Protein AF-A0A661G4F9-F1 (afdb_monomer_lite)

Secondary structure (DSSP, 8-state):
-----HHHHHHHHHHHHHHHHHHHHHHHHTT-SS-EETTEEHHHHHHHHHHHHHHHHHHHHHHHHHHHHHHHHHHT-SSSHHHHHHHHHHHHHHHHHHHHHHHHHHHHHHH-TTEETTEEHHHHTT-----

Radius of gyration: 23.86 Å; chains: 1; bounding box: 44×55×54 Å

Sequence (131 aa):
MKKLELHWQILIAILLAGVSGWLVNKSIASGVEDPSFLGISIVGAFEYIGSLFLNALKMIIVPLIMSSIIIGVAGIGSGGNLGKLGGRTMMFYVATTLTATMVGLLLINIIGPGYVDGVPAGDMLALDSSG

Structure (mmCIF, N/CA/C/O backbone):
data_AF-A0A661G4F9-F1
#
_entry.id   AF-A0A661G4F9-F1
#
loop_
_atom_site.group_PDB
_atom_site.id
_atom_site.type_symbol
_atom_site.label_atom_id
_atom_site.label_alt_id
_atom_site.label_comp_id
_atom_site.label_asym_id
_atom_site.label_entity_id
_atom_site.label_seq_id
_atom_site.pdbx_PDB_ins_code
_atom_site.Cartn_x
_atom_site.Cartn_y
_atom_site.Cartn_z
_atom_site.occupancy
_atom_site.B_iso_or_equiv
_atom_site.auth_seq_id
_atom_site.auth_comp_id
_atom_site.auth_asym_id
_atom_site.auth_atom_id
_atom_site.pdbx_PDB_model_num
ATOM 1 N N . MET A 1 1 ? -7.742 29.391 -13.770 1.00 62.41 1 MET A N 1
ATOM 2 C CA . MET A 1 1 ? -7.066 28.075 -13.711 1.00 62.41 1 MET A CA 1
ATOM 3 C C . MET A 1 1 ? -8.084 27.064 -13.202 1.00 62.41 1 MET A C 1
ATOM 5 O O . MET A 1 1 ? -8.592 27.262 -12.106 1.00 62.41 1 MET A O 1
ATOM 9 N N . LYS A 1 2 ? -8.501 26.080 -14.013 1.00 67.88 2 LYS A N 1
ATOM 10 C CA . LYS A 1 2 ? -9.516 25.100 -13.586 1.00 67.88 2 LYS A CA 1
ATOM 11 C C . LYS A 1 2 ? -8.897 24.186 -12.521 1.00 67.88 2 LYS A C 1
ATOM 13 O O . LYS A 1 2 ? -7.898 23.530 -12.794 1.00 67.88 2 LYS A O 1
ATOM 18 N N . LYS A 1 3 ? -9.458 24.191 -11.309 1.00 80.31 3 LYS A N 1
ATOM 19 C CA . LYS A 1 3 ? -9.047 23.325 -10.199 1.00 80.31 3 LYS A CA 1
ATOM 20 C C . LYS A 1 3 ? -9.499 21.901 -10.529 1.00 80.31 3 LYS A C 1
ATOM 22 O O . LYS A 1 3 ? -10.696 21.651 -10.607 1.00 80.31 3 LYS A O 1
ATOM 27 N N . LEU A 1 4 ? -8.553 21.010 -10.810 1.00 83.62 4 LEU A N 1
ATOM 28 C CA . LEU A 1 4 ? -8.844 19.591 -11.010 1.00 83.62 4 LEU A CA 1
ATOM 29 C C . LEU A 1 4 ? -9.043 18.919 -9.650 1.00 83.62 4 LEU A C 1
ATOM 31 O O . LEU A 1 4 ? -8.298 19.202 -8.711 1.00 83.62 4 LEU A O 1
ATOM 35 N N . GLU A 1 5 ? -10.031 18.033 -9.565 1.00 93.00 5 GLU A N 1
ATOM 36 C CA . GLU A 1 5 ? -10.315 17.242 -8.368 1.00 93.00 5 GLU A CA 1
ATOM 37 C C . GLU A 1 5 ? -9.172 16.265 -8.044 1.00 93.00 5 GLU A C 1
ATOM 39 O O . GLU A 1 5 ? -8.484 15.765 -8.938 1.00 93.00 5 GLU A O 1
ATOM 44 N N . LEU A 1 6 ? -8.977 15.961 -6.756 1.00 91.31 6 LEU A N 1
ATOM 45 C CA . LEU A 1 6 ? -7.810 15.203 -6.279 1.00 91.31 6 LEU A CA 1
ATOM 46 C C . LEU A 1 6 ? -7.742 13.773 -6.846 1.00 91.31 6 LEU A C 1
ATOM 48 O O . LEU A 1 6 ? -6.663 13.288 -7.172 1.00 91.31 6 LEU A O 1
ATOM 52 N N . HIS A 1 7 ? -8.885 13.106 -7.031 1.00 92.12 7 HIS A N 1
ATOM 53 C CA . HIS A 1 7 ? -8.922 11.758 -7.611 1.00 92.12 7 HIS A CA 1
ATOM 54 C C . HIS A 1 7 ? -8.419 11.739 -9.064 1.00 92.12 7 HIS A C 1
ATOM 56 O O . HIS A 1 7 ? -7.718 10.809 -9.461 1.00 92.12 7 HIS A O 1
ATOM 62 N N . TRP A 1 8 ? -8.702 12.795 -9.835 1.00 94.62 8 TRP A N 1
ATOM 63 C CA . TRP A 1 8 ? -8.174 12.953 -11.191 1.00 94.62 8 TRP A CA 1
ATOM 64 C C . TRP A 1 8 ? -6.669 13.193 -11.192 1.00 94.62 8 TRP A C 1
ATOM 66 O O . TRP A 1 8 ? -5.967 12.654 -12.042 1.00 94.62 8 TRP A O 1
ATOM 76 N N . GLN A 1 9 ? -6.158 13.948 -10.219 1.00 93.12 9 GLN A N 1
ATOM 77 C CA . GLN A 1 9 ? -4.717 14.156 -10.076 1.00 93.12 9 GLN A CA 1
ATOM 78 C C . GLN A 1 9 ? -3.985 12.839 -9.789 1.00 93.12 9 GLN A C 1
ATOM 80 O O . GLN A 1 9 ? -2.962 12.568 -10.412 1.00 93.12 9 GLN A O 1
ATOM 85 N N . ILE A 1 10 ? -4.534 11.994 -8.909 1.00 93.88 10 ILE A N 1
ATOM 86 C CA . ILE A 1 10 ? -3.953 10.683 -8.583 1.00 93.88 10 ILE A CA 1
ATOM 87 C C . ILE A 1 10 ? -3.981 9.754 -9.802 1.00 93.88 10 ILE A C 1
ATOM 89 O O . ILE A 1 10 ? -2.974 9.121 -10.110 1.00 93.88 10 ILE A O 1
ATOM 93 N N . LEU A 1 11 ? -5.100 9.699 -10.529 1.00 94.69 11 LEU A N 1
ATOM 94 C CA . LEU A 1 11 ? -5.222 8.852 -11.718 1.00 94.69 11 LEU A CA 1
ATOM 95 C C . LEU A 1 11 ? -4.211 9.256 -12.800 1.00 94.69 11 LEU A C 1
ATOM 97 O O . LEU A 1 11 ? -3.514 8.400 -13.345 1.00 94.69 11 LEU A O 1
ATOM 101 N N . ILE A 1 12 ? -4.076 10.560 -13.066 1.00 94.94 12 ILE A N 1
ATOM 102 C CA . ILE A 1 12 ? -3.086 11.086 -14.017 1.00 94.94 12 ILE A CA 1
ATOM 103 C C . ILE A 1 12 ? -1.661 10.768 -13.545 1.00 94.94 12 ILE A C 1
ATOM 105 O O . ILE A 1 12 ? -0.840 10.347 -14.355 1.00 94.94 12 ILE A O 1
ATOM 109 N N . ALA A 1 13 ? -1.364 10.910 -12.249 1.00 92.81 13 ALA A N 1
ATOM 110 C CA . ALA A 1 13 ? -0.048 10.591 -11.699 1.00 92.81 13 ALA A CA 1
ATOM 111 C C . ALA A 1 13 ? 0.315 9.106 -11.866 1.00 92.81 13 ALA A C 1
ATOM 113 O O . ALA A 1 13 ? 1.437 8.805 -12.262 1.00 92.81 13 ALA A O 1
ATOM 114 N N . ILE A 1 14 ? -0.626 8.184 -11.632 1.00 94.81 14 ILE A N 1
ATOM 115 C CA . ILE A 1 14 ? -0.410 6.739 -11.822 1.00 94.81 14 ILE A CA 1
ATOM 116 C C . ILE A 1 14 ? -0.136 6.419 -13.296 1.00 94.81 14 ILE A C 1
ATOM 118 O O . ILE A 1 14 ? 0.800 5.679 -13.600 1.00 94.81 14 ILE A O 1
ATOM 122 N N . LEU A 1 15 ? -0.906 7.006 -14.219 1.00 95.88 15 LEU A N 1
ATOM 123 C CA . LEU A 1 15 ? -0.675 6.829 -15.655 1.00 95.88 15 LEU A CA 1
ATOM 124 C C . LEU A 1 15 ? 0.696 7.366 -16.079 1.00 95.88 15 LEU A C 1
ATOM 126 O O . LEU A 1 15 ? 1.445 6.667 -16.759 1.00 95.88 15 LEU A O 1
ATOM 130 N N . LEU A 1 16 ? 1.051 8.579 -15.647 1.00 94.81 16 LEU A N 1
ATOM 131 C CA . LEU A 1 16 ? 2.352 9.177 -15.943 1.00 94.81 16 LEU A CA 1
ATOM 132 C C . LEU A 1 16 ? 3.505 8.369 -15.339 1.00 94.81 16 LEU A C 1
ATOM 134 O O . LEU A 1 16 ? 4.524 8.198 -16.005 1.00 94.81 16 LEU A O 1
ATOM 138 N N . ALA A 1 17 ? 3.349 7.838 -14.125 1.00 92.12 17 ALA A N 1
ATOM 139 C CA . ALA A 1 17 ? 4.338 6.967 -13.496 1.00 92.12 17 ALA A CA 1
ATOM 140 C C . ALA A 1 17 ? 4.547 5.676 -14.302 1.00 92.12 17 ALA A C 1
ATOM 142 O O . ALA A 1 17 ? 5.689 5.307 -14.564 1.00 92.12 17 ALA A O 1
ATOM 143 N N . GLY A 1 18 ? 3.468 5.035 -14.766 1.00 94.06 18 GLY A N 1
ATOM 144 C CA . GLY A 1 18 ? 3.547 3.852 -15.628 1.00 94.06 18 GLY A CA 1
ATOM 145 C C . GLY A 1 18 ? 4.258 4.129 -16.956 1.00 94.06 18 GLY A C 1
ATOM 146 O O . GLY A 1 18 ? 5.156 3.385 -17.344 1.00 94.06 18 GLY A O 1
ATOM 147 N N . VAL A 1 19 ? 3.920 5.240 -17.622 1.00 94.19 19 VAL A N 1
ATOM 148 C CA . VAL A 1 19 ? 4.582 5.666 -18.871 1.00 94.19 19 VAL A CA 1
ATOM 149 C C . VAL A 1 19 ? 6.062 5.974 -18.635 1.00 94.19 19 VAL A C 1
ATOM 151 O O . VAL A 1 19 ? 6.914 5.527 -19.400 1.00 94.19 19 VAL A O 1
ATOM 154 N N . SER A 1 20 ? 6.380 6.700 -17.563 1.00 90.00 20 SER A N 1
ATOM 155 C CA . SER A 1 20 ? 7.757 7.078 -17.225 1.00 90.00 20 SER A CA 1
ATOM 156 C C . SER A 1 20 ? 8.603 5.853 -16.869 1.00 90.00 20 SER A C 1
ATOM 158 O O . SER A 1 20 ? 9.720 5.720 -17.362 1.00 90.00 20 SER A O 1
ATOM 160 N N . GLY A 1 21 ? 8.056 4.917 -16.085 1.00 90.06 21 GLY A N 1
ATOM 161 C CA . GLY A 1 21 ? 8.710 3.649 -15.756 1.00 90.06 21 GLY A CA 1
ATOM 162 C C . GLY A 1 21 ? 8.956 2.780 -16.988 1.00 90.06 21 GLY A C 1
ATOM 163 O O . GLY A 1 21 ? 10.044 2.235 -17.151 1.00 90.06 21 GLY A O 1
ATOM 164 N N . TRP A 1 22 ? 7.990 2.711 -17.908 1.00 89.88 22 TRP A N 1
ATOM 165 C CA . TRP A 1 22 ? 8.153 1.986 -19.169 1.00 89.88 22 TRP A CA 1
ATOM 166 C C . TRP A 1 22 ? 9.251 2.587 -20.062 1.00 89.88 22 TRP A C 1
ATOM 168 O O . TRP A 1 22 ? 10.069 1.845 -20.610 1.00 89.88 22 TRP A O 1
ATOM 178 N N . LEU A 1 23 ? 9.318 3.920 -20.173 1.00 88.44 23 LEU A N 1
ATOM 179 C CA . LEU A 1 23 ? 10.369 4.612 -20.930 1.00 88.44 23 LEU A CA 1
ATOM 180 C C . LEU A 1 23 ? 11.764 4.352 -20.346 1.00 88.44 23 LEU A C 1
ATOM 182 O O . LEU A 1 23 ? 12.681 4.010 -21.092 1.00 88.44 23 LEU A O 1
ATOM 186 N N . VAL A 1 24 ? 11.908 4.461 -19.021 1.00 86.75 24 VAL A N 1
ATOM 187 C CA . VAL A 1 24 ? 13.175 4.195 -18.320 1.00 86.75 24 VAL A CA 1
ATOM 188 C C . VAL A 1 24 ? 13.589 2.728 -18.478 1.00 86.75 24 VAL A C 1
ATOM 190 O O . VAL A 1 24 ? 14.738 2.447 -18.823 1.00 86.75 24 VAL A O 1
ATOM 193 N N . ASN A 1 25 ? 12.651 1.787 -18.345 1.00 85.31 25 ASN A N 1
ATOM 194 C CA . ASN A 1 25 ? 12.914 0.362 -18.557 1.00 85.31 25 ASN A CA 1
ATOM 195 C C . ASN A 1 25 ? 13.405 0.068 -19.985 1.00 85.31 25 ASN A C 1
ATOM 197 O O . ASN A 1 25 ? 14.342 -0.703 -20.171 1.00 85.31 25 ASN A O 1
ATOM 201 N N . LYS A 1 26 ? 12.830 0.727 -21.002 1.00 83.88 26 LYS A N 1
ATOM 202 C CA . LYS A 1 26 ? 13.291 0.585 -22.390 1.00 83.88 26 LYS A CA 1
ATOM 203 C C . LYS A 1 26 ? 14.727 1.087 -22.576 1.00 83.88 26 LYS A C 1
ATOM 205 O O . LYS A 1 26 ? 15.482 0.450 -23.303 1.00 83.88 26 LYS A O 1
ATOM 210 N N . SER A 1 27 ? 15.110 2.192 -21.927 1.00 78.12 27 SER A N 1
ATOM 211 C CA . SER A 1 27 ? 16.489 2.700 -21.998 1.00 78.12 27 SER A CA 1
ATOM 212 C C . SER A 1 27 ? 17.510 1.771 -21.331 1.00 78.12 27 SER A C 1
ATOM 214 O O . SER A 1 27 ? 18.579 1.544 -21.894 1.00 78.12 27 SER A O 1
ATOM 216 N N . ILE A 1 28 ? 17.153 1.158 -20.199 1.00 76.62 28 ILE A N 1
ATOM 217 C CA . ILE A 1 28 ? 17.993 0.158 -19.520 1.00 76.62 28 ILE A CA 1
ATOM 218 C C . ILE A 1 28 ? 18.129 -1.102 -20.389 1.00 76.62 28 ILE A C 1
ATOM 220 O O . ILE A 1 28 ? 19.234 -1.583 -20.623 1.00 76.62 28 ILE A O 1
ATOM 224 N N . ALA A 1 29 ? 17.021 -1.588 -20.961 1.00 73.50 29 ALA A N 1
ATOM 225 C CA . ALA A 1 29 ? 17.009 -2.770 -21.828 1.00 73.50 29 ALA A CA 1
ATOM 226 C C . ALA A 1 29 ? 17.844 -2.611 -23.116 1.00 73.50 29 ALA A C 1
ATOM 228 O O . ALA A 1 29 ? 18.269 -3.607 -23.695 1.00 73.50 29 ALA A O 1
ATOM 229 N N . SER A 1 30 ? 18.105 -1.379 -23.566 1.00 71.62 30 SER A N 1
ATOM 230 C CA . SER A 1 30 ? 18.994 -1.091 -24.702 1.00 71.62 30 SER A CA 1
ATOM 231 C C . SER A 1 30 ? 20.495 -1.081 -24.363 1.00 71.62 30 SER A C 1
ATOM 233 O O . SER A 1 30 ? 21.297 -0.714 -25.218 1.00 71.62 30 SER A O 1
ATOM 235 N N . GLY A 1 31 ? 20.883 -1.491 -23.149 1.00 66.88 31 GLY A N 1
ATOM 236 C CA . GLY A 1 31 ? 22.285 -1.605 -22.729 1.00 66.88 31 GLY A CA 1
ATOM 237 C C . GLY A 1 31 ? 22.876 -0.330 -22.120 1.00 66.88 31 GLY A C 1
ATOM 238 O O . GLY A 1 31 ? 24.093 -0.222 -22.006 1.00 66.88 31 GLY A O 1
ATOM 239 N N . VAL A 1 32 ? 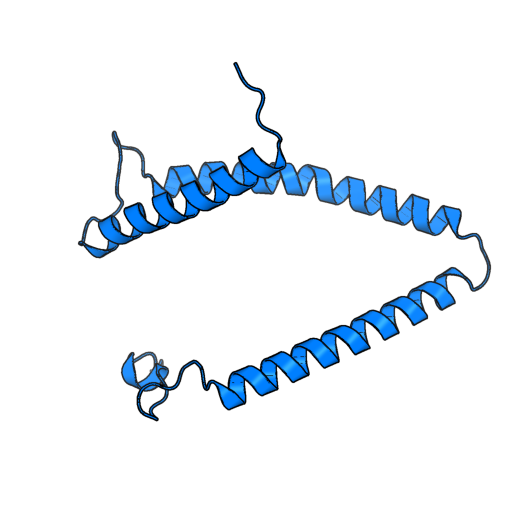22.038 0.641 -21.738 1.00 71.62 32 VAL A N 1
ATOM 240 C CA . VAL A 1 32 ? 22.473 1.802 -20.951 1.00 71.62 32 VAL A CA 1
ATOM 241 C C . VAL A 1 32 ? 22.476 1.393 -19.481 1.00 71.62 32 VAL A C 1
ATOM 243 O O . VAL A 1 32 ? 21.414 1.290 -18.866 1.00 71.62 32 VAL A O 1
ATOM 246 N N . GLU A 1 33 ? 23.663 1.147 -18.929 1.00 62.72 33 GLU A N 1
ATOM 247 C CA . GLU A 1 33 ? 23.848 0.995 -17.484 1.00 62.72 33 GLU A CA 1
ATOM 248 C C . GLU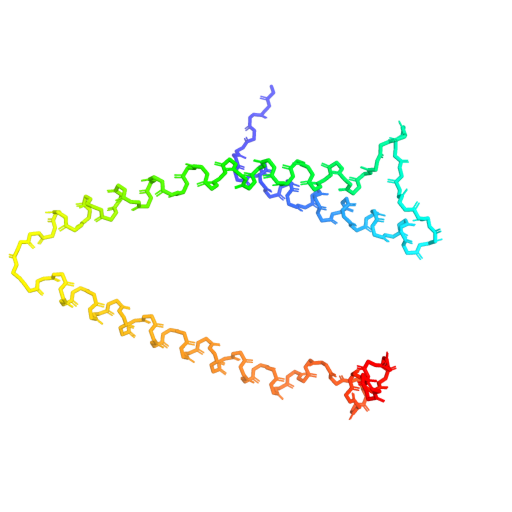 A 1 33 ? 23.512 2.338 -16.818 1.00 62.72 33 GLU A C 1
ATOM 250 O O . GLU A 1 33 ? 24.161 3.348 -17.080 1.00 62.72 33 GLU A O 1
ATOM 255 N N . ASP A 1 34 ? 22.433 2.348 -16.032 1.00 65.50 34 ASP A N 1
ATOM 256 C CA . ASP A 1 34 ? 21.866 3.500 -15.326 1.00 65.50 34 ASP A CA 1
ATOM 257 C C . ASP A 1 34 ? 21.586 4.743 -16.194 1.00 65.50 34 ASP A C 1
ATOM 259 O O . ASP A 1 34 ? 22.452 5.611 -16.355 1.00 65.50 34 ASP A O 1
ATOM 263 N N . PRO A 1 35 ? 20.343 4.926 -16.697 1.00 69.50 35 PRO A N 1
ATOM 264 C CA . PRO A 1 35 ? 19.949 6.168 -17.346 1.00 69.50 35 PRO A CA 1
ATOM 265 C C . PRO A 1 35 ? 20.105 7.316 -16.346 1.00 69.50 35 PRO A C 1
ATOM 267 O O . PRO A 1 35 ? 19.308 7.514 -15.423 1.00 69.50 35 PRO A O 1
ATOM 270 N N . SER A 1 36 ? 21.190 8.056 -16.527 1.00 76.25 36 SER A N 1
ATOM 271 C CA . SER A 1 36 ? 21.542 9.211 -15.729 1.00 76.25 36 SER A CA 1
ATOM 272 C C . SER A 1 36 ? 21.132 10.464 -16.487 1.00 76.25 36 SER A C 1
ATOM 274 O O . SER A 1 36 ? 21.409 10.638 -17.673 1.00 76.25 36 SER A O 1
ATOM 276 N N . PHE A 1 37 ? 20.429 11.351 -15.795 1.00 70.81 37 PHE A N 1
ATOM 277 C CA . PHE A 1 37 ? 20.079 12.664 -16.311 1.00 70.81 37 PHE A CA 1
ATOM 278 C C . PHE A 1 37 ? 20.880 13.690 -15.518 1.00 70.81 37 PHE A C 1
ATOM 280 O O . PHE A 1 37 ? 20.754 13.766 -14.298 1.00 70.81 37 PHE A O 1
ATOM 287 N N . LEU A 1 38 ? 21.748 14.446 -16.200 1.00 68.25 38 LEU A N 1
ATOM 288 C CA . LEU A 1 38 ? 22.610 15.467 -15.580 1.00 68.25 38 LEU A CA 1
ATOM 289 C C . LEU A 1 38 ? 23.512 14.932 -14.443 1.00 68.25 38 LEU A C 1
ATOM 291 O O . LEU A 1 38 ? 23.784 15.642 -13.479 1.00 68.25 38 LEU A O 1
ATOM 295 N N . GLY A 1 39 ? 23.973 13.679 -14.543 1.00 72.69 39 GLY A N 1
ATOM 296 C CA . GLY A 1 39 ? 24.836 13.044 -13.535 1.00 72.69 39 GLY A CA 1
ATOM 297 C C . GLY A 1 39 ? 24.099 12.455 -12.325 1.00 72.69 39 GLY A C 1
ATOM 298 O O . GLY A 1 39 ? 24.746 11.964 -11.405 1.00 72.69 39 GLY A O 1
ATOM 299 N N . ILE A 1 40 ? 22.762 12.473 -12.324 1.00 77.50 40 ILE A N 1
ATOM 300 C CA . ILE A 1 40 ? 21.921 11.863 -11.287 1.00 77.50 40 ILE A CA 1
ATOM 301 C C . ILE A 1 40 ? 21.236 10.624 -11.875 1.00 77.50 40 ILE A C 1
ATOM 303 O O . ILE A 1 40 ? 20.641 10.700 -12.952 1.00 77.50 40 ILE A O 1
ATOM 307 N N . SER A 1 41 ? 21.296 9.490 -11.168 1.00 83.88 41 SER A N 1
ATOM 308 C CA . SER A 1 41 ? 20.547 8.283 -11.543 1.00 83.88 41 SER A CA 1
ATOM 309 C C . SER A 1 41 ? 19.045 8.555 -11.455 1.00 83.88 41 SER A C 1
ATOM 311 O O . SER A 1 41 ? 18.529 8.893 -10.385 1.00 83.88 41 SER A O 1
ATOM 313 N N . ILE A 1 42 ? 18.333 8.405 -12.577 1.00 84.75 42 ILE A N 1
ATOM 314 C CA . ILE A 1 42 ? 16.873 8.568 -12.619 1.00 84.75 42 ILE A CA 1
ATOM 315 C C . ILE A 1 42 ? 16.203 7.531 -11.706 1.00 84.75 42 ILE A C 1
ATOM 317 O O . ILE A 1 42 ? 15.262 7.861 -10.984 1.00 84.75 42 ILE A O 1
ATOM 321 N N . VAL A 1 43 ? 16.729 6.302 -11.689 1.00 86.12 43 VAL A N 1
ATOM 322 C CA . VAL A 1 43 ? 16.244 5.215 -10.827 1.00 86.12 43 VAL A CA 1
ATOM 323 C C . VAL A 1 43 ? 16.425 5.584 -9.354 1.00 86.12 43 VAL A C 1
ATOM 325 O O . VAL A 1 43 ? 15.460 5.546 -8.592 1.00 86.12 43 VAL A O 1
ATOM 328 N N . GLY A 1 44 ? 17.615 6.060 -8.974 1.00 86.75 44 GLY A N 1
ATOM 329 C CA . GLY A 1 44 ? 17.885 6.501 -7.603 1.00 86.75 44 GLY A CA 1
ATOM 330 C C . GLY A 1 44 ? 16.996 7.669 -7.159 1.00 86.75 44 GLY A C 1
ATOM 331 O O . GLY A 1 44 ? 16.526 7.698 -6.022 1.00 86.75 44 GLY A O 1
ATOM 332 N N . ALA A 1 45 ? 16.691 8.611 -8.056 1.00 88.88 45 ALA A N 1
ATOM 333 C CA . ALA A 1 45 ? 15.762 9.702 -7.761 1.00 88.88 45 ALA A CA 1
ATOM 334 C C . ALA A 1 45 ? 14.328 9.196 -7.514 1.00 88.88 45 ALA A C 1
ATOM 336 O O . ALA A 1 45 ? 13.662 9.661 -6.585 1.00 88.88 45 ALA A O 1
ATOM 337 N N . PHE A 1 46 ? 13.854 8.231 -8.308 1.00 90.31 46 PHE A N 1
ATOM 338 C CA . PHE A 1 46 ? 12.535 7.619 -8.123 1.00 90.31 46 PHE A CA 1
ATOM 339 C C . PHE A 1 46 ? 12.442 6.842 -6.810 1.00 90.31 46 PHE A C 1
ATOM 341 O O . PHE A 1 46 ? 11.465 7.005 -6.079 1.00 90.31 46 PHE A O 1
ATOM 348 N N . GLU A 1 47 ? 13.462 6.056 -6.474 1.00 91.50 47 GLU A N 1
ATOM 349 C CA . GLU A 1 47 ? 13.531 5.341 -5.198 1.00 91.50 47 GLU A CA 1
ATOM 350 C C . GLU A 1 47 ? 13.563 6.300 -4.007 1.00 91.50 47 GLU A C 1
ATOM 352 O O . GLU A 1 47 ? 12.851 6.098 -3.020 1.00 91.50 47 GLU A O 1
ATOM 357 N N . TYR A 1 48 ? 14.332 7.386 -4.099 1.00 93.75 48 TYR A N 1
ATOM 358 C CA . TYR A 1 48 ? 14.399 8.390 -3.043 1.00 93.75 48 TYR A CA 1
ATOM 359 C C . TYR A 1 48 ? 13.043 9.073 -2.814 1.00 93.75 48 TYR A C 1
ATOM 361 O O . TYR A 1 48 ? 12.550 9.129 -1.688 1.00 93.75 48 TYR A O 1
ATOM 369 N N . ILE A 1 49 ? 12.378 9.530 -3.879 1.00 94.19 49 ILE A N 1
ATOM 370 C CA . ILE A 1 49 ? 11.052 10.157 -3.769 1.00 94.19 49 ILE A CA 1
ATOM 371 C C . ILE A 1 49 ? 10.006 9.146 -3.274 1.00 94.19 49 ILE A C 1
ATOM 373 O O . ILE A 1 49 ? 9.204 9.463 -2.393 1.00 94.19 49 ILE A O 1
ATOM 377 N N . GLY A 1 50 ? 10.025 7.921 -3.803 1.00 94.00 50 GLY A N 1
ATOM 378 C CA . GLY A 1 50 ? 9.106 6.856 -3.406 1.00 94.00 50 GLY A CA 1
ATOM 379 C C . GLY A 1 50 ? 9.273 6.463 -1.939 1.00 94.00 50 GLY A C 1
ATOM 380 O O . GLY A 1 50 ? 8.288 6.352 -1.210 1.00 94.00 50 GLY A O 1
ATOM 381 N N . SER A 1 51 ? 10.513 6.321 -1.472 1.00 96.31 51 SER A N 1
ATOM 382 C CA . SER A 1 51 ? 10.803 6.009 -0.071 1.00 96.31 51 SER A CA 1
ATOM 383 C C . SER A 1 51 ? 10.386 7.141 0.867 1.00 96.31 51 SER A C 1
ATOM 385 O O . SER A 1 51 ? 9.752 6.863 1.885 1.00 96.31 51 SER A O 1
ATOM 387 N N . LEU A 1 52 ? 10.630 8.409 0.513 1.00 97.25 52 LEU A N 1
ATOM 388 C CA . LEU A 1 52 ? 10.122 9.558 1.269 1.00 97.25 52 LEU A CA 1
ATOM 389 C C . LEU A 1 52 ? 8.592 9.538 1.380 1.00 97.25 52 LEU A C 1
ATOM 391 O O . LEU A 1 52 ? 8.057 9.709 2.477 1.00 97.25 52 LEU A O 1
ATOM 395 N N . PHE A 1 53 ? 7.887 9.278 0.276 1.00 95.69 53 PHE A N 1
ATOM 396 C CA . PHE A 1 53 ? 6.426 9.180 0.269 1.00 95.69 53 PHE A CA 1
ATOM 397 C C . PHE A 1 53 ? 5.919 8.039 1.162 1.00 95.69 53 PHE A C 1
ATOM 399 O O . PHE A 1 53 ? 5.048 8.248 2.009 1.00 95.69 53 PHE A O 1
ATOM 406 N N . LEU A 1 54 ? 6.500 6.841 1.037 1.00 96.31 54 LEU A N 1
ATOM 407 C CA . LEU A 1 54 ? 6.132 5.694 1.868 1.00 96.31 54 LEU A CA 1
ATOM 408 C C . LEU A 1 54 ? 6.450 5.926 3.349 1.00 96.31 54 LEU A C 1
ATOM 410 O O . LEU A 1 54 ? 5.672 5.513 4.207 1.00 96.31 54 LEU A O 1
ATOM 414 N N . ASN A 1 55 ? 7.553 6.604 3.668 1.00 96.94 55 ASN A N 1
ATOM 415 C CA . ASN A 1 55 ? 7.908 6.953 5.042 1.00 96.94 55 ASN A CA 1
ATOM 416 C C . ASN A 1 55 ? 6.918 7.959 5.639 1.00 96.94 55 ASN A C 1
ATOM 418 O O . ASN A 1 55 ? 6.487 7.779 6.778 1.00 96.94 55 ASN A O 1
ATOM 422 N N . ALA A 1 56 ? 6.487 8.958 4.863 1.00 96.75 56 ALA A N 1
ATOM 423 C CA . ALA A 1 56 ? 5.448 9.894 5.282 1.00 96.75 56 ALA A CA 1
ATOM 424 C C . ALA A 1 56 ? 4.111 9.182 5.558 1.00 96.75 56 ALA A C 1
ATOM 426 O O . ALA A 1 56 ? 3.489 9.426 6.592 1.00 96.75 56 ALA A O 1
ATOM 427 N N . LEU A 1 57 ? 3.697 8.243 4.693 1.00 96.56 57 LEU A N 1
ATOM 428 C CA . LEU A 1 57 ? 2.509 7.418 4.939 1.00 96.56 57 LEU A CA 1
ATOM 429 C C . LEU A 1 57 ? 2.661 6.567 6.206 1.00 96.56 57 LEU A C 1
ATOM 431 O O . LEU A 1 57 ? 1.774 6.571 7.056 1.00 96.56 57 LEU A O 1
ATOM 435 N N . LYS A 1 58 ? 3.793 5.874 6.376 1.00 94.38 58 LYS A N 1
ATOM 436 C CA . LYS A 1 58 ? 4.061 5.036 7.557 1.00 94.38 58 LYS A CA 1
ATOM 437 C C . LYS A 1 58 ? 4.038 5.837 8.861 1.00 94.38 58 LYS A C 1
ATOM 439 O O . LYS A 1 58 ? 3.482 5.352 9.845 1.00 94.38 58 LYS A O 1
ATOM 444 N N . MET A 1 59 ? 4.575 7.060 8.858 1.00 97.31 59 MET A N 1
ATOM 445 C CA . MET A 1 59 ? 4.563 7.967 10.014 1.00 97.31 59 MET A CA 1
ATOM 446 C C . MET A 1 59 ? 3.139 8.292 10.482 1.00 97.31 59 MET A C 1
ATOM 448 O O . MET A 1 59 ? 2.904 8.457 11.675 1.00 97.31 59 MET A O 1
ATOM 452 N N . ILE A 1 60 ? 2.188 8.356 9.549 1.00 97.25 60 ILE A N 1
ATOM 453 C CA . ILE A 1 60 ? 0.780 8.643 9.827 1.00 97.25 60 ILE A CA 1
ATOM 454 C C . ILE A 1 60 ? 0.017 7.365 10.208 1.00 97.25 60 ILE A C 1
ATOM 456 O O . ILE A 1 60 ? -0.767 7.365 11.154 1.00 97.25 60 ILE A O 1
ATOM 460 N N . ILE A 1 61 ? 0.250 6.260 9.495 1.00 97.38 61 ILE A N 1
ATOM 461 C CA . ILE A 1 61 ? -0.521 5.016 9.633 1.00 97.38 61 ILE A CA 1
ATOM 462 C C . ILE A 1 61 ? -0.418 4.432 11.048 1.00 97.38 61 ILE A C 1
ATOM 464 O O . ILE A 1 61 ? -1.440 4.082 11.636 1.00 97.38 61 ILE A O 1
ATOM 468 N N . VAL A 1 62 ? 0.791 4.343 11.610 1.00 95.94 62 VAL A N 1
ATOM 469 C CA . VAL A 1 62 ? 1.016 3.704 12.919 1.00 95.94 62 VAL A CA 1
ATOM 470 C C . VAL A 1 62 ? 0.225 4.381 14.053 1.00 95.94 62 VAL A C 1
ATOM 472 O O . VAL A 1 62 ? -0.560 3.688 14.707 1.00 95.94 62 VAL A O 1
ATOM 475 N N . PRO A 1 63 ? 0.359 5.702 14.300 1.00 95.31 63 PRO A N 1
ATOM 476 C CA . PRO A 1 63 ? -0.391 6.358 15.369 1.00 95.31 63 PRO A CA 1
ATOM 477 C C . PRO A 1 63 ? -1.902 6.358 15.113 1.00 95.31 63 PRO A C 1
ATOM 479 O O . PRO A 1 63 ? -2.671 6.136 16.048 1.00 95.31 63 PRO A O 1
ATOM 482 N N . LEU A 1 64 ? -2.346 6.535 13.862 1.00 97.19 64 LEU A N 1
ATOM 483 C CA . LEU A 1 64 ? -3.776 6.540 13.542 1.00 97.19 64 LEU A CA 1
ATOM 484 C C . LEU A 1 64 ? -4.445 5.187 13.795 1.00 97.19 64 LEU A C 1
ATOM 486 O O . LEU A 1 64 ? -5.538 5.155 14.359 1.00 97.19 64 LEU A O 1
ATOM 490 N N . ILE A 1 65 ? -3.800 4.075 13.424 1.00 97.00 65 ILE A N 1
ATOM 491 C CA . ILE A 1 65 ? -4.335 2.731 13.683 1.00 97.00 65 ILE A CA 1
ATOM 492 C C . ILE A 1 65 ? -4.450 2.494 15.189 1.00 97.00 65 ILE A C 1
ATOM 494 O O . ILE A 1 65 ? -5.498 2.049 15.654 1.00 97.00 65 ILE A O 1
ATOM 498 N N . MET A 1 66 ? -3.413 2.836 15.958 1.00 97.50 66 MET A N 1
ATOM 499 C CA . MET A 1 66 ? -3.430 2.658 17.412 1.00 97.50 66 MET A CA 1
ATOM 500 C C . MET A 1 66 ? -4.563 3.451 18.063 1.00 97.50 66 MET A C 1
ATOM 502 O O . MET A 1 66 ? -5.368 2.878 18.797 1.00 97.50 66 MET A O 1
ATOM 506 N N . SER A 1 67 ? -4.685 4.745 17.756 1.00 96.69 67 SER A N 1
ATOM 507 C CA . SER A 1 67 ? -5.772 5.572 18.287 1.00 96.69 67 SER A CA 1
ATOM 508 C C . SER A 1 67 ? -7.149 5.068 17.849 1.00 96.69 67 SER A C 1
ATOM 510 O O . SER A 1 67 ? -8.063 5.013 18.669 1.00 96.69 67 SER A O 1
ATOM 512 N N . SER A 1 68 ? -7.300 4.650 16.589 1.00 95.88 68 SER A N 1
ATOM 513 C CA . SER A 1 68 ? -8.560 4.119 16.061 1.00 95.88 68 SER A CA 1
ATOM 514 C C . SER A 1 68 ? -8.990 2.832 16.769 1.00 95.88 68 SER A C 1
ATOM 516 O O . SER A 1 68 ? -10.147 2.725 17.175 1.00 95.88 68 SER A O 1
ATOM 518 N N . ILE A 1 69 ? -8.065 1.891 16.991 1.00 94.31 69 ILE A N 1
ATOM 519 C CA . ILE A 1 69 ? -8.347 0.644 17.712 1.00 94.31 69 ILE A CA 1
ATOM 520 C C . ILE A 1 69 ? -8.694 0.937 19.173 1.00 94.31 69 ILE A C 1
ATOM 522 O O . ILE A 1 69 ? -9.688 0.410 19.665 1.00 94.31 69 ILE A O 1
ATOM 526 N N . ILE A 1 70 ? -7.925 1.791 19.861 1.00 93.25 70 ILE A N 1
ATOM 527 C CA . ILE A 1 70 ? -8.173 2.129 21.273 1.00 93.25 70 ILE A CA 1
ATOM 528 C C . ILE A 1 70 ? -9.568 2.738 21.443 1.00 93.25 70 ILE A C 1
ATOM 530 O O . ILE A 1 70 ? -10.344 2.262 22.270 1.00 93.25 70 ILE A O 1
ATOM 534 N N . ILE A 1 71 ? -9.912 3.750 20.639 1.00 93.62 71 ILE A N 1
ATOM 535 C CA . ILE A 1 71 ? -11.225 4.409 20.698 1.00 93.62 71 ILE A CA 1
ATOM 536 C C . ILE A 1 71 ? -12.336 3.431 20.297 1.00 93.62 71 ILE A C 1
ATOM 538 O O . ILE A 1 71 ? -13.375 3.377 20.954 1.00 93.62 71 ILE A O 1
ATOM 542 N N . GLY A 1 72 ? -12.109 2.621 19.259 1.00 90.94 72 GLY A N 1
ATOM 543 C CA . GLY A 1 72 ? -13.069 1.626 18.789 1.00 90.94 72 GLY A CA 1
ATOM 544 C C . GLY A 1 72 ? -13.391 0.570 19.846 1.00 90.94 72 GLY A C 1
ATOM 545 O O . GLY A 1 72 ? -14.558 0.273 20.087 1.00 90.94 72 GLY A O 1
ATOM 546 N N . VAL A 1 73 ? -12.373 0.043 20.530 1.00 88.31 73 VAL A N 1
ATOM 547 C CA . VAL A 1 73 ? -12.549 -0.939 21.608 1.00 88.31 73 VAL A CA 1
ATOM 548 C C . VAL A 1 73 ? -13.180 -0.296 22.844 1.00 88.31 73 VAL A C 1
ATOM 550 O O . VAL A 1 73 ? -14.090 -0.884 23.427 1.00 88.31 73 VAL A O 1
ATOM 553 N N . ALA A 1 74 ? -12.760 0.917 23.220 1.00 89.56 74 ALA A N 1
ATOM 554 C CA . ALA A 1 74 ? -13.336 1.643 24.352 1.00 89.56 74 ALA A CA 1
ATOM 555 C C . ALA A 1 74 ? -14.832 1.958 24.152 1.00 89.56 74 ALA A C 1
ATOM 557 O O . ALA A 1 74 ? -15.603 1.891 25.108 1.00 89.56 74 ALA A O 1
ATOM 558 N N . GLY A 1 75 ? -15.260 2.249 22.917 1.00 86.12 75 GLY A N 1
ATOM 559 C CA . GLY A 1 75 ? -16.652 2.571 22.586 1.00 86.12 75 GLY A CA 1
ATOM 560 C C . GLY A 1 75 ? -17.623 1.381 22.587 1.00 86.12 75 GLY A C 1
ATOM 561 O O . GLY A 1 75 ? -18.822 1.582 22.750 1.00 86.12 75 GLY A O 1
ATOM 562 N N . ILE A 1 76 ? -17.136 0.144 22.434 1.00 84.75 76 ILE A N 1
ATOM 563 C CA . ILE A 1 76 ? -17.975 -1.072 22.364 1.00 84.75 76 ILE A CA 1
ATOM 564 C C . ILE A 1 76 ? -18.489 -1.524 23.754 1.00 84.75 76 ILE A C 1
ATOM 566 O O . ILE A 1 76 ? -19.456 -2.286 23.836 1.00 84.75 76 ILE A O 1
ATOM 570 N N . GLY A 1 77 ? -17.900 -1.018 24.846 1.00 70.88 77 GLY A N 1
ATOM 571 C CA . GLY A 1 77 ? -18.296 -1.325 26.228 1.00 70.88 77 GLY A CA 1
ATOM 572 C C . GLY A 1 77 ? -17.873 -2.722 26.719 1.00 70.88 77 GLY A C 1
ATOM 573 O O . GLY A 1 77 ? -17.479 -3.595 25.942 1.00 70.88 77 GLY A O 1
ATOM 574 N N . SER A 1 78 ? -17.929 -2.948 28.038 1.00 72.75 78 SER A N 1
ATOM 575 C CA . SER A 1 78 ? -17.587 -4.237 28.656 1.00 72.75 78 SER A CA 1
ATOM 576 C C . SER A 1 78 ? -18.746 -5.242 28.574 1.00 72.75 78 SER A C 1
ATOM 578 O O . SER A 1 78 ? -19.907 -4.903 28.786 1.00 72.75 78 SER A O 1
ATOM 580 N N . GLY A 1 79 ? -18.413 -6.506 28.276 1.00 62.34 79 GLY A N 1
ATOM 581 C CA . GLY A 1 79 ? -19.344 -7.643 28.305 1.00 62.34 79 GLY A CA 1
ATOM 582 C C . GLY A 1 79 ? -19.562 -8.313 26.947 1.00 62.34 79 GLY A C 1
ATOM 583 O O . GLY A 1 79 ? -20.510 -7.991 26.245 1.00 62.34 79 GLY A O 1
ATOM 584 N N . GLY A 1 80 ? -18.696 -9.265 26.570 1.00 69.88 80 GLY A N 1
ATOM 585 C CA . GLY A 1 80 ? -18.896 -10.230 25.466 1.00 69.88 80 GLY A CA 1
ATOM 586 C C . GLY A 1 80 ? -19.061 -9.684 24.032 1.00 69.88 80 GLY A C 1
ATOM 587 O O . GLY A 1 80 ? -18.922 -10.444 23.072 1.0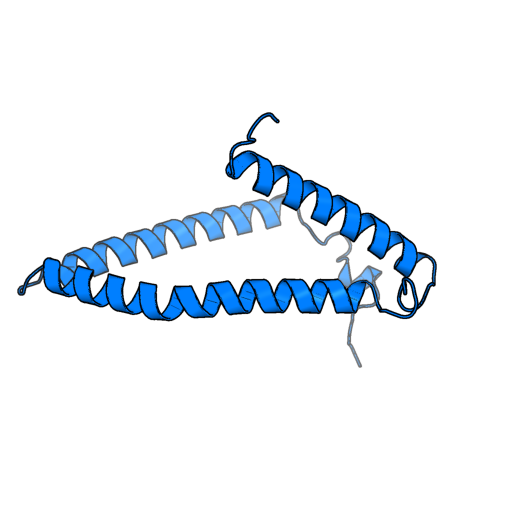0 69.88 80 GLY A O 1
ATOM 588 N N . ASN A 1 81 ? -19.322 -8.389 23.856 1.00 81.38 81 ASN A N 1
ATOM 589 C CA . ASN A 1 81 ? -19.638 -7.758 22.576 1.00 81.38 81 ASN A CA 1
ATOM 590 C C . ASN A 1 81 ? -18.417 -7.691 21.655 1.00 81.38 81 ASN A C 1
ATOM 592 O O . ASN A 1 81 ? -18.537 -7.999 20.470 1.00 81.38 81 ASN A O 1
ATOM 596 N N . LEU A 1 82 ? -17.232 -7.405 22.208 1.00 86.38 82 LEU A N 1
ATOM 597 C CA . LEU A 1 82 ? -15.980 -7.416 21.449 1.00 86.38 82 LEU A CA 1
ATOM 598 C C . LEU A 1 82 ? -15.642 -8.818 20.919 1.00 86.38 82 LEU A C 1
ATOM 600 O O . LEU A 1 82 ? -15.252 -8.958 19.765 1.00 86.38 82 LEU A O 1
ATOM 604 N N . GLY A 1 83 ? -15.858 -9.861 21.727 1.00 87.12 83 GLY A N 1
ATOM 605 C CA . GLY A 1 83 ? -15.634 -11.250 21.314 1.00 87.12 83 GLY A CA 1
ATOM 606 C C . GLY A 1 83 ? -16.591 -11.697 20.206 1.00 87.12 83 GLY A C 1
ATOM 607 O O . GLY A 1 83 ? -16.164 -12.312 19.233 1.00 87.12 83 GLY A O 1
ATOM 608 N N . LYS A 1 84 ? -17.878 -11.328 20.296 1.00 89.19 84 LYS A N 1
ATOM 609 C CA . LYS A 1 84 ? -18.867 -11.602 19.237 1.00 89.19 84 LYS A CA 1
ATOM 610 C C . LYS A 1 84 ? -18.547 -10.857 17.940 1.00 89.19 84 LYS A C 1
ATOM 612 O O . LYS A 1 84 ? -18.664 -11.445 16.866 1.00 89.19 84 LYS A O 1
ATOM 617 N N . LEU A 1 85 ? -18.145 -9.588 18.033 1.00 90.94 85 LEU A N 1
ATOM 618 C CA . LEU A 1 85 ? -17.743 -8.797 16.872 1.00 90.94 85 LEU A CA 1
ATOM 619 C C . LEU A 1 85 ? -16.481 -9.382 16.230 1.00 90.94 85 LEU A C 1
ATOM 621 O O . LEU A 1 85 ? -16.487 -9.668 15.039 1.00 90.94 85 LEU A O 1
ATOM 625 N N . GLY A 1 86 ? -15.445 -9.648 17.028 1.00 90.44 86 GLY A N 1
ATOM 626 C CA . GLY A 1 86 ? -14.202 -10.263 16.568 1.00 90.44 86 GLY A CA 1
ATOM 627 C C . GLY A 1 86 ? -14.425 -11.633 15.929 1.00 90.44 86 GLY A C 1
ATOM 628 O O . GLY A 1 86 ? -13.891 -11.891 14.857 1.00 90.44 86 GLY A O 1
ATOM 629 N N . GLY A 1 87 ? -15.273 -12.479 16.521 1.00 93.94 87 GLY A N 1
ATOM 630 C CA . GLY A 1 87 ? -15.626 -13.786 15.963 1.00 93.94 87 GLY A CA 1
ATOM 631 C C . GLY A 1 87 ? -16.339 -13.689 14.611 1.00 93.94 87 GLY A C 1
ATOM 632 O O . GLY A 1 87 ? -15.966 -14.389 13.671 1.00 93.94 87 GLY A O 1
ATOM 633 N N . ARG A 1 88 ? -17.317 -12.780 14.473 1.00 94.25 88 ARG A N 1
ATOM 634 C CA . ARG A 1 88 ? -17.989 -12.524 13.185 1.00 94.25 88 ARG A CA 1
ATOM 635 C C . ARG A 1 88 ? -17.016 -11.992 12.137 1.00 94.25 88 ARG A C 1
ATOM 637 O O . ARG A 1 88 ? -17.043 -12.458 11.002 1.00 94.25 88 ARG A O 1
ATOM 644 N N . THR A 1 89 ? -16.139 -11.067 12.520 1.00 94.94 89 THR A N 1
ATOM 645 C CA . THR A 1 89 ? -15.124 -10.509 11.624 1.00 94.94 89 THR A CA 1
ATOM 646 C C . THR A 1 89 ? -14.119 -11.574 11.190 1.00 94.94 89 THR A C 1
ATOM 648 O O . THR A 1 89 ? -13.858 -11.700 10.001 1.00 94.94 89 THR A O 1
ATOM 651 N N . MET A 1 90 ? -13.614 -12.402 12.107 1.00 96.81 90 MET A N 1
ATOM 652 C CA . MET A 1 90 ? -12.717 -13.515 11.777 1.00 96.81 90 MET A CA 1
ATOM 653 C C . MET A 1 90 ? -13.370 -14.508 10.817 1.00 96.81 90 MET A C 1
ATOM 655 O O . MET A 1 90 ? -12.763 -14.874 9.815 1.00 96.81 90 MET A O 1
ATOM 659 N N . MET A 1 91 ? -14.619 -14.905 11.077 1.00 97.69 91 MET A N 1
ATOM 660 C CA . MET A 1 91 ? -15.347 -15.807 10.185 1.00 97.69 91 MET A CA 1
ATOM 661 C C . MET A 1 91 ? -15.541 -15.194 8.793 1.00 97.69 91 MET A C 1
ATOM 663 O O . MET A 1 91 ? -15.362 -15.885 7.793 1.00 97.69 91 MET A O 1
ATOM 667 N N . PHE A 1 92 ? -15.840 -13.894 8.719 1.00 97.31 92 PHE A N 1
ATOM 668 C CA . PHE A 1 92 ? -15.920 -13.161 7.457 1.00 97.31 92 PHE A CA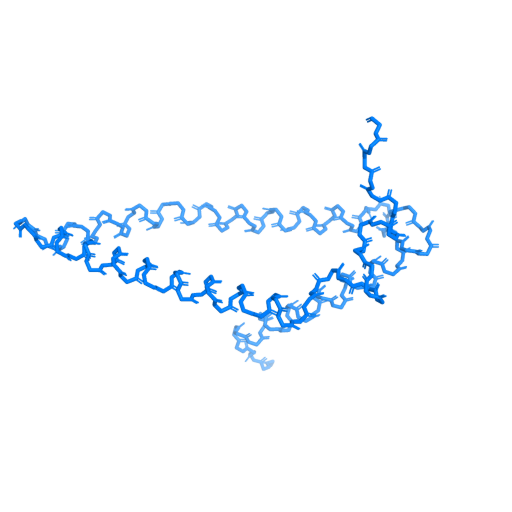 1
ATOM 669 C C . PHE A 1 92 ? -14.575 -13.133 6.715 1.00 97.31 92 PHE A C 1
ATOM 671 O O . PHE A 1 92 ? -14.531 -13.448 5.526 1.00 97.31 92 PHE A O 1
ATOM 678 N N . TYR A 1 93 ? -13.472 -12.817 7.401 1.00 97.56 93 TYR A N 1
ATOM 679 C CA . TYR A 1 93 ? -12.137 -12.808 6.798 1.00 97.56 93 TYR A CA 1
ATOM 680 C C . TYR A 1 93 ? -11.744 -14.190 6.281 1.00 97.56 93 TYR A C 1
ATOM 682 O O . TYR A 1 93 ? -11.339 -14.298 5.134 1.00 97.56 93 TYR A O 1
ATOM 690 N N . VAL A 1 94 ? -11.919 -15.250 7.074 1.00 97.81 94 VAL A N 1
ATOM 691 C CA . VAL A 1 94 ? -11.594 -16.621 6.650 1.00 97.81 94 VAL A CA 1
ATOM 692 C C . VAL A 1 94 ? -12.455 -17.064 5.468 1.00 97.81 94 VAL A C 1
ATOM 694 O O . VAL A 1 94 ? -11.937 -17.639 4.516 1.00 97.81 94 VAL A O 1
ATOM 697 N N . ALA A 1 95 ? -13.760 -16.783 5.485 1.00 98.00 95 ALA A N 1
ATOM 698 C CA . ALA A 1 95 ? -14.643 -17.161 4.385 1.00 98.00 95 ALA A CA 1
ATOM 699 C C . ALA A 1 95 ? -14.278 -16.434 3.081 1.00 98.00 95 ALA A C 1
ATOM 701 O O . ALA A 1 95 ? -14.226 -17.047 2.013 1.00 98.00 95 ALA A O 1
ATOM 702 N N . THR A 1 96 ? -13.997 -15.131 3.162 1.00 97.75 96 THR A N 1
ATOM 703 C CA . THR A 1 96 ? -13.640 -14.318 1.991 1.00 97.75 96 THR A CA 1
ATOM 704 C C . THR A 1 96 ? -12.249 -14.645 1.459 1.00 97.75 96 THR A C 1
ATOM 706 O O . THR A 1 96 ? -12.101 -14.762 0.244 1.00 97.75 96 THR A O 1
ATOM 709 N N . THR A 1 97 ? -11.250 -14.874 2.319 1.00 97.62 97 THR A N 1
ATOM 710 C CA . THR A 1 97 ? -9.910 -15.292 1.878 1.00 97.62 97 THR A CA 1
ATOM 711 C C . THR A 1 97 ? -9.933 -16.683 1.269 1.00 97.62 97 THR A C 1
ATOM 713 O O . THR A 1 97 ? -9.362 -16.865 0.202 1.00 97.62 97 THR A O 1
ATOM 716 N N . LEU A 1 98 ? -10.656 -17.639 1.862 1.00 98.12 98 LEU A N 1
ATOM 717 C CA . LEU A 1 98 ? -10.810 -18.979 1.293 1.00 98.12 98 LEU A CA 1
ATOM 718 C C . LEU A 1 98 ? -11.486 -18.922 -0.079 1.00 98.12 98 LEU A C 1
ATOM 720 O O . LEU A 1 98 ? -11.015 -19.556 -1.020 1.00 98.12 98 LEU A O 1
ATOM 724 N N . THR A 1 99 ? -12.533 -18.105 -0.221 1.00 97.88 99 THR A N 1
ATOM 725 C CA . THR A 1 99 ? -13.195 -17.883 -1.514 1.00 97.88 99 THR A CA 1
ATOM 726 C C . THR A 1 99 ? -12.233 -17.255 -2.528 1.00 97.88 99 THR A C 1
ATOM 728 O O . THR A 1 99 ? -12.123 -17.744 -3.649 1.00 97.88 99 THR A O 1
ATOM 731 N N . ALA A 1 100 ? -11.484 -16.218 -2.140 1.00 97.69 100 ALA A N 1
ATOM 732 C CA . ALA A 1 100 ? -10.504 -15.565 -3.007 1.00 97.69 100 ALA A CA 1
ATOM 733 C C . ALA A 1 100 ? -9.376 -16.520 -3.433 1.00 97.69 100 ALA A C 1
ATOM 735 O O . ALA A 1 100 ? -9.015 -16.552 -4.608 1.00 97.69 100 ALA A O 1
ATOM 736 N N . THR A 1 101 ? -8.858 -17.342 -2.514 1.00 97.38 101 THR A N 1
ATOM 737 C CA . THR A 1 101 ? -7.845 -18.362 -2.810 1.00 97.38 101 THR A CA 1
ATOM 738 C C . THR A 1 101 ? -8.397 -19.444 -3.731 1.00 97.38 101 THR A C 1
ATOM 740 O O . THR A 1 101 ? -7.711 -19.817 -4.675 1.00 97.38 101 THR A O 1
ATOM 743 N N . MET A 1 102 ? -9.630 -19.919 -3.527 1.00 97.81 102 MET A N 1
ATOM 744 C CA . MET A 1 102 ? -10.261 -20.882 -4.438 1.00 97.81 102 MET A CA 1
ATOM 745 C C . MET A 1 102 ? -10.410 -20.320 -5.852 1.00 97.81 102 MET A C 1
ATOM 747 O O . MET A 1 102 ? -10.064 -21.002 -6.812 1.00 97.81 102 MET A O 1
ATOM 751 N N . VAL A 1 103 ? -10.867 -19.073 -5.986 1.00 97.25 103 VAL A N 1
ATOM 752 C CA . VAL A 1 103 ? -10.957 -18.392 -7.286 1.00 97.25 103 VAL A CA 1
ATOM 753 C C . VAL A 1 103 ? -9.569 -18.244 -7.913 1.00 97.25 103 VAL A C 1
ATOM 755 O O . VAL A 1 103 ? -9.399 -18.562 -9.085 1.00 97.25 103 VAL A O 1
ATOM 758 N N . GLY A 1 104 ? -8.565 -17.825 -7.138 1.00 95.94 104 GLY A N 1
ATOM 759 C CA . GLY A 1 104 ? -7.183 -17.712 -7.604 1.00 95.94 104 GLY A CA 1
ATOM 760 C C . GLY A 1 104 ? -6.618 -19.045 -8.096 1.00 95.94 104 GLY A C 1
ATOM 761 O O . GLY A 1 104 ? -6.073 -19.106 -9.194 1.00 95.94 104 GLY A O 1
ATOM 762 N N . LEU A 1 105 ? -6.811 -20.126 -7.335 1.00 96.31 105 LEU A N 1
ATOM 763 C CA . LEU A 1 105 ? -6.392 -21.474 -7.724 1.00 96.31 105 LEU A CA 1
ATOM 764 C C . LEU A 1 105 ? -7.118 -21.945 -8.982 1.00 96.31 105 LEU A C 1
ATOM 766 O O . LEU A 1 105 ? -6.478 -22.481 -9.881 1.00 96.31 105 LEU A O 1
ATOM 770 N N . LEU A 1 106 ? -8.428 -21.728 -9.075 1.00 96.31 106 LEU A N 1
ATOM 771 C CA . LEU A 1 106 ? -9.208 -22.086 -10.256 1.00 96.31 106 LEU A CA 1
ATOM 772 C C . LEU A 1 106 ? -8.677 -21.346 -11.492 1.00 96.31 106 LEU A C 1
ATOM 774 O O . LEU A 1 106 ? -8.393 -21.980 -12.504 1.00 96.31 106 LEU A O 1
ATOM 778 N N . LEU A 1 107 ? -8.470 -20.030 -11.398 1.00 95.06 107 LEU A N 1
ATOM 779 C CA . LEU A 1 107 ? -7.936 -19.225 -12.497 1.00 95.06 107 LEU A CA 1
ATOM 780 C C . LEU A 1 107 ? -6.524 -19.655 -12.902 1.00 95.06 107 LEU A C 1
ATOM 782 O O . LEU A 1 107 ? -6.261 -19.779 -14.093 1.00 95.06 107 LEU A O 1
ATOM 786 N N . ILE A 1 108 ? -5.633 -19.926 -11.944 1.00 93.88 108 ILE A N 1
ATOM 787 C CA . ILE A 1 108 ? -4.271 -20.404 -12.227 1.00 93.88 108 ILE A CA 1
ATOM 788 C C . ILE A 1 108 ? -4.308 -21.767 -12.925 1.00 93.88 108 ILE A C 1
ATOM 790 O O . ILE A 1 108 ? -3.581 -21.966 -13.890 1.00 93.88 108 ILE A O 1
ATOM 794 N N . ASN A 1 109 ? -5.172 -22.688 -12.496 1.00 91.12 109 ASN A N 1
ATOM 795 C CA . ASN A 1 109 ? -5.273 -24.007 -13.126 1.00 91.12 109 ASN A CA 1
ATOM 796 C C . ASN A 1 109 ? -5.917 -23.957 -14.524 1.00 91.12 109 ASN A C 1
ATOM 798 O O . ASN A 1 109 ? -5.582 -24.786 -15.362 1.00 91.12 109 ASN A O 1
ATOM 802 N N . ILE A 1 110 ? -6.816 -23.000 -14.796 1.00 91.88 110 ILE A N 1
ATOM 803 C CA . ILE A 1 110 ? -7.422 -22.830 -16.129 1.00 91.88 110 ILE A CA 1
ATOM 804 C C . ILE A 1 110 ? -6.486 -22.095 -17.090 1.00 91.88 110 ILE A C 1
ATOM 806 O O . ILE A 1 110 ? -6.328 -22.510 -18.233 1.00 91.88 110 ILE A O 1
ATOM 810 N N . ILE A 1 111 ? -5.908 -20.976 -16.651 1.00 90.81 111 ILE A N 1
ATOM 811 C CA . ILE A 1 111 ? -5.080 -20.112 -17.503 1.00 90.81 111 ILE A CA 1
ATOM 812 C C . ILE A 1 111 ? -3.672 -20.704 -17.658 1.00 90.81 111 ILE A C 1
ATOM 814 O O . ILE A 1 111 ? -3.017 -20.449 -18.664 1.00 90.81 111 ILE A O 1
ATOM 818 N N . GLY A 1 112 ? -3.203 -21.487 -16.680 1.00 87.69 112 GLY A N 1
ATOM 819 C CA . GLY A 1 112 ? -1.862 -22.070 -16.666 1.00 87.69 112 GLY A CA 1
ATOM 820 C C . GLY A 1 112 ? -0.737 -21.035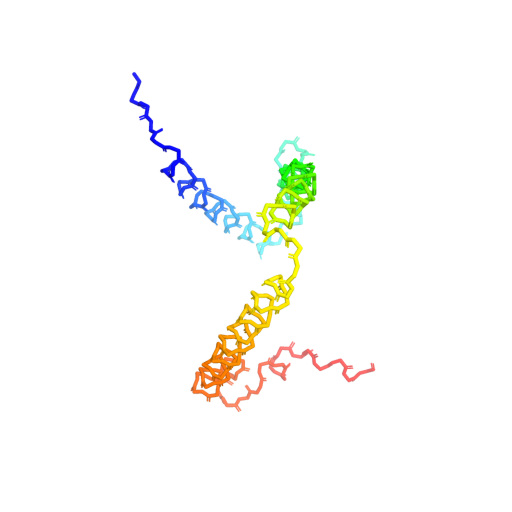 -16.792 1.00 87.69 112 GLY A C 1
ATOM 821 O O . GLY A 1 112 ? 0.182 -21.262 -17.582 1.00 87.69 112 GLY A O 1
ATOM 822 N N . PRO A 1 113 ? -0.774 -19.888 -16.078 1.00 83.12 113 PRO A N 1
ATOM 823 C CA . PRO A 1 113 ? 0.270 -18.881 -16.209 1.00 83.12 113 PRO A CA 1
ATOM 824 C C . PRO A 1 113 ? 1.613 -19.481 -15.778 1.00 83.12 113 PRO A C 1
ATOM 826 O O . PRO A 1 113 ? 1.737 -20.016 -14.678 1.00 83.12 113 PRO A O 1
ATOM 829 N N . GLY A 1 114 ? 2.614 -19.397 -16.653 1.00 79.56 114 GLY A N 1
ATOM 830 C CA . GLY A 1 114 ? 3.936 -19.987 -16.425 1.00 79.56 114 GLY A CA 1
ATOM 831 C C . GLY A 1 114 ? 4.214 -21.266 -17.217 1.00 79.56 114 GLY A C 1
ATOM 832 O O . GLY A 1 114 ? 5.348 -21.729 -17.184 1.00 79.56 114 GLY A O 1
ATOM 833 N N . TYR A 1 115 ? 3.244 -21.800 -17.965 1.00 81.75 115 TYR A N 1
ATOM 834 C CA . TYR A 1 115 ? 3.517 -22.752 -19.044 1.00 81.75 115 TYR A CA 1
ATOM 835 C C . TYR A 1 115 ? 3.598 -22.005 -20.376 1.00 81.75 115 TYR A C 1
ATOM 837 O O . TYR A 1 115 ? 2.709 -21.223 -20.710 1.00 81.75 115 TYR A O 1
ATOM 845 N N . VAL A 1 116 ? 4.659 -22.249 -21.140 1.00 78.25 116 VAL A N 1
ATOM 846 C CA . VAL A 1 116 ? 4.828 -21.747 -22.508 1.00 78.25 116 VAL A CA 1
ATOM 847 C C . VAL A 1 116 ? 4.969 -22.973 -23.404 1.00 78.25 116 VAL A C 1
ATOM 849 O O . VAL A 1 116 ? 5.825 -23.817 -23.166 1.00 78.25 116 VAL A O 1
ATOM 852 N N . ASP A 1 117 ? 4.055 -23.133 -24.365 1.00 77.06 117 ASP A N 1
ATOM 853 C CA . ASP A 1 117 ? 4.001 -24.289 -25.280 1.00 77.06 117 ASP A CA 1
ATOM 854 C C . ASP A 1 117 ? 4.008 -25.670 -24.583 1.00 77.06 117 ASP A C 1
ATOM 856 O O . ASP A 1 117 ? 4.542 -26.652 -25.094 1.00 77.06 117 ASP A O 1
ATOM 860 N N . GLY A 1 118 ? 3.393 -25.759 -23.396 1.00 77.81 118 GLY A N 1
ATOM 861 C CA . GLY A 1 118 ? 3.311 -26.996 -22.605 1.00 77.81 118 GLY A CA 1
ATOM 862 C C . GLY A 1 118 ? 4.567 -27.323 -21.790 1.00 77.81 118 GLY A C 1
ATOM 863 O O . GLY A 1 118 ? 4.578 -28.325 -21.078 1.00 77.81 118 GLY A O 1
ATOM 864 N N . VAL A 1 119 ? 5.592 -26.470 -21.843 1.00 79.19 119 VAL A N 1
ATOM 865 C CA . VAL A 1 119 ? 6.818 -26.579 -21.047 1.00 79.19 119 VAL A CA 1
ATOM 866 C C . VAL A 1 119 ? 6.761 -25.566 -19.896 1.00 79.19 119 VAL A C 1
ATOM 868 O O . VAL A 1 119 ? 6.314 -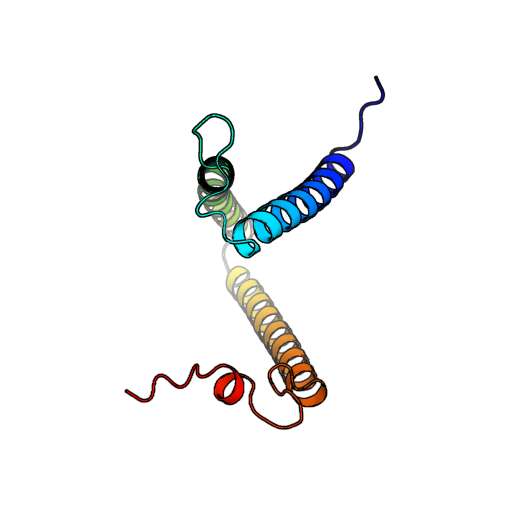24.431 -20.101 1.00 79.19 119 VAL A O 1
ATOM 871 N N . PRO A 1 120 ? 7.177 -25.931 -18.670 1.00 80.44 120 PRO A N 1
ATOM 872 C CA . PRO A 1 120 ? 7.349 -24.961 -17.597 1.00 80.44 120 PRO A CA 1
ATOM 873 C C . PRO A 1 120 ? 8.328 -23.856 -18.024 1.00 80.44 120 PRO A C 1
ATOM 875 O O . PRO A 1 120 ? 9.449 -24.129 -18.447 1.00 80.44 120 PRO A O 1
ATOM 878 N N . ALA A 1 121 ? 7.935 -22.589 -17.883 1.00 77.69 121 ALA A N 1
ATOM 879 C CA . ALA A 1 121 ? 8.766 -21.445 -18.268 1.00 77.69 121 ALA A CA 1
ATOM 880 C C . ALA A 1 121 ? 10.112 -21.394 -17.516 1.00 77.69 121 ALA A C 1
ATOM 882 O O . ALA A 1 121 ? 11.058 -20.786 -18.009 1.00 77.69 121 ALA A O 1
ATOM 883 N N . GLY A 1 122 ? 10.214 -22.045 -16.349 1.00 72.69 122 GLY A N 1
ATOM 884 C CA . GLY A 1 122 ? 11.471 -22.191 -15.607 1.00 72.69 122 GLY A CA 1
ATOM 885 C C . GLY A 1 122 ? 12.545 -22.952 -16.389 1.00 72.69 122 GLY A C 1
ATOM 886 O O . GLY A 1 122 ? 13.690 -22.501 -16.441 1.00 72.69 122 GLY A O 1
ATOM 887 N N . ASP A 1 123 ? 12.150 -24.025 -17.078 1.00 72.94 123 ASP A N 1
ATOM 888 C CA . ASP A 1 123 ? 13.056 -24.869 -17.867 1.00 72.94 123 ASP A CA 1
ATOM 889 C C . ASP A 1 123 ? 13.529 -24.131 -19.128 1.00 72.94 123 ASP A C 1
ATOM 891 O O . ASP A 1 123 ? 14.680 -24.243 -19.545 1.00 72.94 123 ASP A O 1
ATOM 895 N N . MET A 1 124 ? 12.655 -23.307 -19.714 1.00 67.00 124 MET A N 1
ATOM 896 C CA . MET A 1 124 ? 12.965 -22.505 -20.904 1.00 67.00 124 MET A CA 1
ATOM 897 C C . MET A 1 124 ? 13.874 -21.307 -20.613 1.00 67.00 124 MET A C 1
ATOM 899 O O . MET A 1 124 ? 14.601 -20.854 -21.494 1.00 67.00 124 MET A O 1
ATOM 903 N N . LEU A 1 125 ? 13.822 -20.775 -19.391 1.00 71.44 125 LEU A N 1
ATOM 904 C CA . LEU A 1 125 ? 14.614 -19.622 -18.963 1.00 71.44 125 LEU A CA 1
ATOM 905 C C . LEU A 1 125 ? 15.924 -20.025 -18.267 1.00 71.44 125 LEU A C 1
ATOM 907 O O . LEU A 1 125 ? 16.623 -19.148 -17.765 1.00 71.44 125 LEU A O 1
ATOM 911 N N . ALA A 1 126 ? 16.255 -21.326 -18.243 1.00 66.06 126 ALA A N 1
ATOM 912 C CA . ALA A 1 126 ? 17.414 -21.880 -17.539 1.00 66.06 126 ALA A CA 1
ATOM 913 C C . ALA A 1 126 ? 17.514 -21.381 -16.081 1.00 66.06 126 ALA A C 1
ATOM 915 O O . ALA A 1 126 ? 18.600 -21.111 -15.573 1.00 66.06 126 ALA A O 1
ATOM 916 N N . LEU A 1 127 ? 16.360 -21.239 -15.417 1.00 65.31 127 LEU A N 1
ATOM 917 C CA . LEU A 1 127 ? 16.261 -20.838 -14.009 1.00 65.31 127 LEU A CA 1
ATOM 918 C C . LEU A 1 127 ? 16.394 -22.034 -13.058 1.00 65.31 127 LEU A C 1
ATOM 920 O O . LEU A 1 127 ? 16.206 -21.871 -11.852 1.00 65.31 127 LEU A O 1
ATOM 924 N N . ASP A 1 128 ? 16.698 -23.221 -13.588 1.00 63.06 128 ASP A N 1
ATOM 925 C CA . ASP A 1 128 ? 17.042 -24.378 -12.776 1.00 63.06 128 ASP A CA 1
ATOM 926 C C . ASP A 1 128 ? 18.380 -24.098 -12.083 1.00 63.06 128 ASP A C 1
ATOM 928 O O . ASP A 1 128 ? 19.462 -24.212 -12.658 1.00 63.06 128 ASP A O 1
ATOM 932 N N . SER A 1 129 ? 18.301 -23.674 -10.823 1.00 62.72 129 SER A N 1
ATOM 933 C CA . SER A 1 129 ? 19.440 -23.546 -9.920 1.00 62.72 129 SER A CA 1
ATOM 934 C C . SER A 1 129 ? 19.907 -24.921 -9.425 1.00 62.72 129 SER A C 1
ATOM 936 O O . SER A 1 129 ? 20.282 -25.059 -8.262 1.00 62.72 129 SER A O 1
ATOM 938 N N . SER A 1 130 ? 19.850 -25.956 -10.270 1.00 55.97 130 SER A N 1
ATOM 939 C CA . SER A 1 130 ? 20.463 -27.257 -10.022 1.00 55.97 130 SER A CA 1
ATOM 940 C C . SER A 1 130 ? 21.981 -27.149 -10.219 1.00 55.97 130 SER A C 1
ATOM 942 O O . SER A 1 130 ? 22.554 -27.610 -11.209 1.00 55.97 130 SER A O 1
ATOM 944 N N . GLY A 1 131 ? 22.602 -26.480 -9.251 1.00 49.69 131 GLY A N 1
ATOM 945 C CA . GLY A 1 131 ? 24.017 -26.470 -8.910 1.00 49.69 131 GLY A CA 1
ATOM 946 C C . GLY A 1 131 ? 24.120 -26.327 -7.402 1.00 49.69 131 GLY A C 1
ATOM 947 O O . GLY A 1 131 ? 23.695 -25.263 -6.902 1.00 49.69 131 GLY A O 1
#

pLDDT: mean 86.42, std 11.39, range [49.69, 98.12]

Foldseek 3Di:
DDDDDPVVVVVVVVVVVVVVVVVQVVVVVVVPDFPDDPNHRPVVVCVVVVVVVVVVVVVPVVVVVVVCVVVVVVVQDDDCRVVVVVVVVVVVVVVVVVVVVVVVVVCCVVVVPQDDPNHRVCVVVVVPPPD